Protein AF-A0A662UDJ5-F1 (afdb_monomer)

Secondary structure (DSSP, 8-state):
--HHHHHHHHHHHHHHHHTTSB-TTS-B-HHHHHHHHHHHTTSHHHHHHHHHHHHHHSHHHHHHTT-

Sequence (67 aa):
MTREEFEKIVSARDRLKSLGILRDDGTIDYSLALEILAIAKDDEYLKNAILRFVVQEFREDLKKMRG

Solvent-accessible surface area (backbone atoms only — not comparable to full-atom values): 3885 Å² total; per-residue (Å²): 135,53,72,68,58,50,54,53,51,52,55,51,50,54,51,34,36,77,71,58,43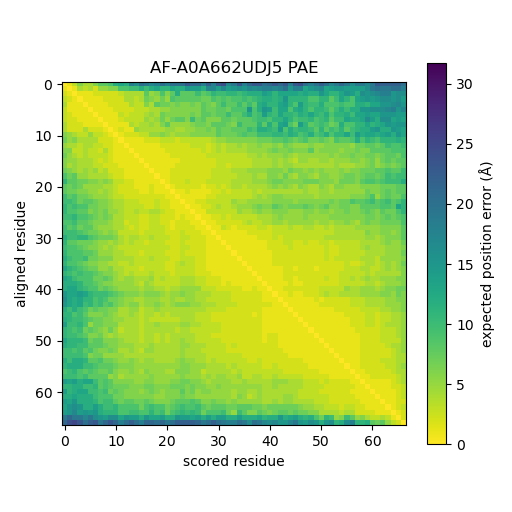,32,42,95,90,68,49,66,41,60,69,60,54,50,51,52,49,66,54,31,64,76,36,72,67,49,32,52,49,52,51,50,50,48,53,70,77,38,48,66,60,58,53,55,74,74,104

Mean predicted aligned error: 5.38 Å

Structure (mmCIF, N/CA/C/O backbone):
data_AF-A0A662UDJ5-F1
#
_entry.id   AF-A0A662UDJ5-F1
#
loop_
_atom_site.group_PDB
_atom_site.id
_atom_site.type_symbol
_atom_site.label_atom_id
_atom_site.label_alt_id
_atom_site.label_comp_id
_atom_site.label_asym_id
_atom_site.label_entity_id
_atom_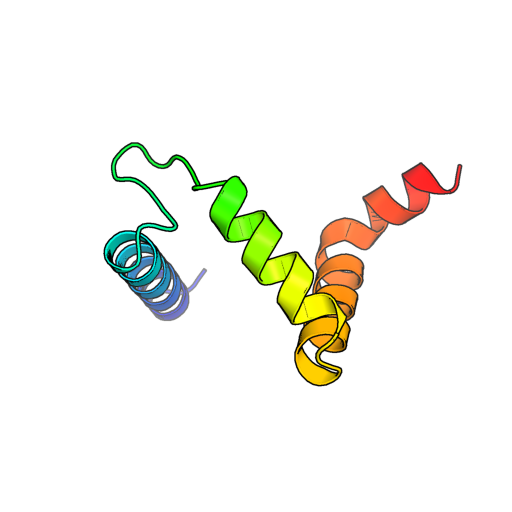site.label_seq_id
_atom_site.pdbx_PDB_ins_code
_atom_site.Cartn_x
_atom_site.Cartn_y
_atom_site.Cartn_z
_atom_site.occupancy
_atom_site.B_iso_or_equiv
_atom_site.auth_seq_id
_atom_site.auth_comp_id
_atom_site.auth_asym_id
_atom_site.auth_atom_id
_atom_site.pdbx_PDB_model_num
ATOM 1 N N . MET A 1 1 ? 0.223 17.607 12.013 1.00 58.88 1 MET A N 1
ATOM 2 C CA . MET A 1 1 ? -0.424 16.301 12.211 1.00 58.88 1 MET A CA 1
ATOM 3 C C . MET A 1 1 ? -1.312 16.398 13.438 1.00 58.88 1 MET A C 1
ATOM 5 O O . MET A 1 1 ? -0.826 16.809 14.488 1.00 58.88 1 MET A O 1
ATOM 9 N N . THR A 1 2 ? -2.603 16.131 13.294 1.00 89.06 2 THR A N 1
ATOM 10 C CA . THR A 1 2 ? -3.575 16.146 14.396 1.00 89.06 2 THR A CA 1
ATOM 11 C C . THR A 1 2 ? -3.587 14.793 15.119 1.00 89.06 2 THR A C 1
ATOM 13 O O . THR A 1 2 ? -3.108 13.789 14.590 1.00 89.06 2 THR A O 1
ATOM 16 N N . ARG A 1 3 ? -4.133 14.738 16.342 1.00 83.81 3 ARG A N 1
ATOM 17 C CA . ARG A 1 3 ? -4.295 13.478 17.094 1.00 83.81 3 ARG A CA 1
ATOM 18 C C . ARG A 1 3 ? -5.121 12.447 16.319 1.00 83.81 3 ARG A C 1
ATOM 20 O O . ARG A 1 3 ? -4.787 11.270 16.314 1.00 83.81 3 ARG A O 1
ATOM 27 N N . GLU A 1 4 ? -6.154 12.908 15.624 1.00 87.44 4 GLU A N 1
ATOM 28 C CA . GLU A 1 4 ? -7.033 12.059 14.823 1.00 87.44 4 GLU A CA 1
ATOM 29 C C . GLU A 1 4 ? -6.306 11.463 13.605 1.00 87.44 4 GLU A C 1
ATOM 31 O O . GLU A 1 4 ? -6.480 10.289 13.287 1.00 87.44 4 GLU A O 1
ATOM 36 N N . GLU A 1 5 ? -5.441 12.240 12.944 1.00 78.50 5 GLU A N 1
ATOM 37 C CA . GLU A 1 5 ? -4.576 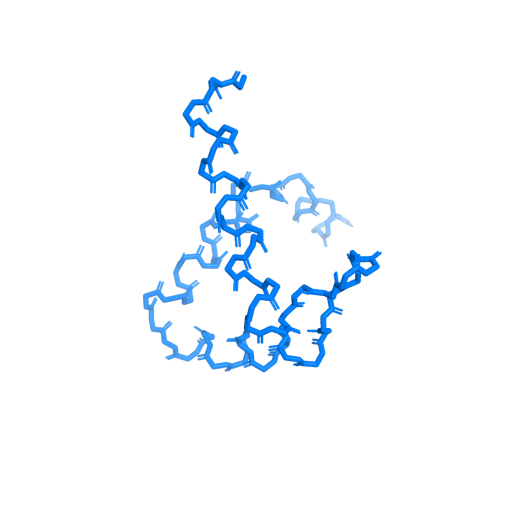11.736 11.867 1.00 78.50 5 GLU A CA 1
ATOM 38 C C . GLU A 1 5 ? -3.596 10.677 12.384 1.00 78.50 5 GLU A C 1
ATOM 40 O O . GLU A 1 5 ? -3.407 9.648 11.737 1.00 78.50 5 GLU A O 1
ATOM 45 N N . PHE A 1 6 ? -3.017 10.886 13.571 1.00 77.19 6 PHE A N 1
ATOM 46 C CA . PHE A 1 6 ? -2.137 9.901 14.200 1.00 77.19 6 PHE A CA 1
ATOM 47 C C . PHE A 1 6 ? -2.869 8.589 14.509 1.00 77.19 6 PHE A C 1
ATOM 49 O O . PHE A 1 6 ? -2.393 7.519 14.139 1.00 77.19 6 PHE A O 1
ATOM 56 N N . GLU A 1 7 ? -4.042 8.658 15.141 1.00 82.81 7 GLU A N 1
ATOM 57 C CA . GLU A 1 7 ? -4.851 7.481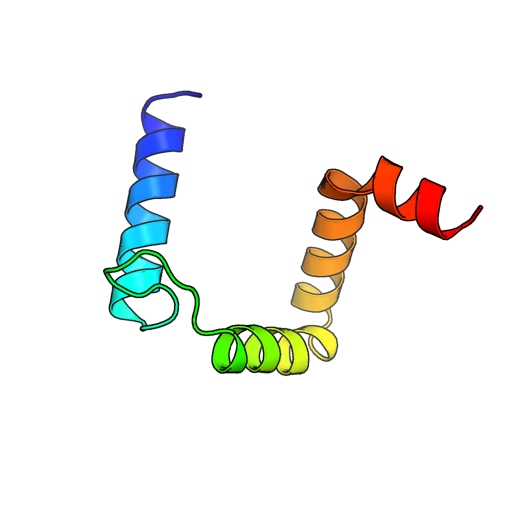 15.490 1.00 82.81 7 GLU A CA 1
ATOM 58 C C . GLU A 1 7 ? -5.304 6.708 14.232 1.00 82.81 7 GLU A C 1
ATOM 60 O O . GLU A 1 7 ? -5.265 5.472 14.204 1.00 82.81 7 GLU A O 1
ATOM 65 N N . LYS A 1 8 ? -5.637 7.412 13.139 1.00 86.62 8 LYS A N 1
ATOM 66 C CA . LYS A 1 8 ? -5.915 6.797 11.826 1.00 86.62 8 LYS A CA 1
ATOM 67 C C . LYS A 1 8 ? -4.695 6.077 11.246 1.00 86.62 8 LYS A C 1
ATOM 69 O O . LYS A 1 8 ? -4.831 4.974 10.722 1.00 86.62 8 LYS A O 1
ATOM 74 N N . ILE A 1 9 ? -3.503 6.656 11.365 1.00 80.06 9 ILE A N 1
ATOM 75 C CA . ILE A 1 9 ? -2.264 6.021 10.891 1.00 80.06 9 ILE A CA 1
ATOM 76 C C . ILE A 1 9 ? -1.935 4.775 11.724 1.00 80.06 9 ILE A C 1
ATOM 78 O O . ILE A 1 9 ? -1.615 3.730 11.155 1.00 80.06 9 ILE A O 1
ATOM 82 N N . VAL A 1 10 ? -2.039 4.853 13.055 1.00 79.06 10 VAL A N 1
ATOM 83 C CA . VAL A 1 10 ? -1.764 3.717 13.954 1.00 79.06 10 VAL A CA 1
ATOM 84 C C . VAL A 1 10 ? -2.735 2.568 13.684 1.00 79.06 10 VAL A C 1
ATOM 86 O O . VAL A 1 10 ? -2.296 1.442 13.463 1.00 79.06 10 VAL A O 1
ATOM 89 N N . SER A 1 11 ? -4.035 2.857 13.586 1.00 88.38 11 SER A N 1
ATOM 90 C CA . SER A 1 11 ? -5.047 1.836 13.276 1.00 88.38 11 SER A CA 1
ATOM 91 C C . SER A 1 11 ? -4.848 1.190 11.900 1.00 88.38 11 SER A C 1
ATOM 93 O O . SER A 1 11 ? -5.005 -0.025 11.760 1.00 88.38 11 SER A O 1
ATOM 95 N N . ALA A 1 12 ? -4.443 1.961 10.886 1.00 89.44 12 ALA A N 1
ATOM 96 C CA . ALA A 1 12 ? -4.082 1.409 9.583 1.00 89.44 12 ALA A CA 1
ATOM 97 C C . ALA A 1 12 ? -2.864 0.478 9.684 1.00 89.44 12 ALA A C 1
ATOM 99 O O . ALA A 1 12 ? -2.865 -0.608 9.105 1.00 89.44 12 ALA A O 1
ATOM 100 N N . ARG A 1 13 ? -1.846 0.868 10.458 1.00 90.06 13 ARG A N 1
ATOM 101 C CA . ARG A 1 13 ? -0.625 0.081 10.655 1.00 90.06 13 ARG A CA 1
ATOM 102 C C . ARG A 1 13 ? -0.909 -1.251 11.349 1.00 90.06 13 ARG A C 1
ATOM 104 O O . ARG A 1 13 ? -0.430 -2.281 10.883 1.00 90.06 13 ARG A O 1
ATOM 111 N N . ASP A 1 14 ? -1.722 -1.244 12.399 1.00 92.31 14 ASP A N 1
ATOM 112 C CA . ASP A 1 14 ? -2.100 -2.461 13.126 1.00 92.31 14 ASP A CA 1
ATOM 113 C C . ASP A 1 14 ? -2.944 -3.404 12.261 1.00 92.31 14 ASP A C 1
ATOM 115 O O . ASP A 1 14 ? -2.753 -4.620 12.288 1.00 92.31 14 ASP A O 1
ATOM 119 N N . ARG A 1 15 ? -3.819 -2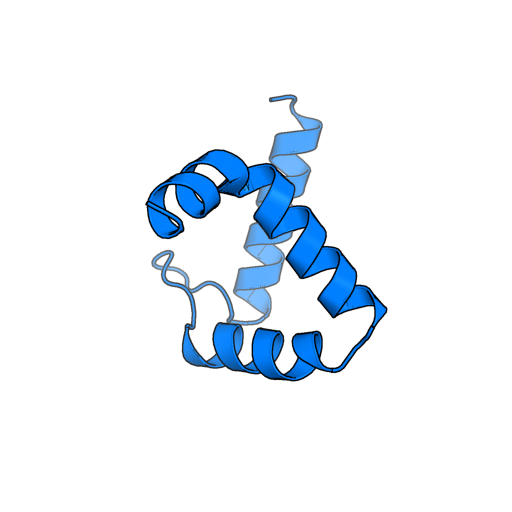.853 11.411 1.00 92.19 15 ARG A N 1
ATOM 120 C CA . ARG A 1 15 ? -4.567 -3.645 10.428 1.00 92.19 15 ARG A CA 1
ATOM 121 C C . ARG A 1 15 ? -3.656 -4.277 9.374 1.00 92.19 15 ARG A C 1
ATOM 123 O O . ARG A 1 15 ? -3.864 -5.423 8.993 1.00 92.19 15 ARG A O 1
ATOM 130 N N . LEU A 1 16 ? -2.648 -3.557 8.889 1.00 91.75 16 LEU A N 1
ATOM 131 C CA . LEU A 1 16 ? -1.679 -4.118 7.942 1.00 91.75 16 LEU A CA 1
ATOM 132 C C . LEU A 1 16 ? -0.826 -5.216 8.589 1.00 91.75 16 LEU A C 1
ATOM 134 O O . LEU A 1 16 ? -0.486 -6.185 7.911 1.00 91.75 16 LEU A O 1
ATOM 138 N N . LYS A 1 17 ? -0.535 -5.100 9.892 1.00 92.00 17 LYS A N 1
ATOM 139 C CA . LYS A 1 17 ? 0.118 -6.167 10.660 1.00 92.00 17 LYS A CA 1
ATOM 140 C C . LYS A 1 17 ? -0.744 -7.411 10.792 1.00 92.00 17 LYS A C 1
ATOM 142 O O . LYS A 1 17 ? -0.263 -8.507 10.529 1.00 92.00 17 LYS A O 1
ATOM 147 N N . SER A 1 18 ? -2.024 -7.261 11.138 1.00 90.50 18 SER A N 1
ATOM 148 C CA . SER A 1 18 ? -2.924 -8.414 11.280 1.00 90.50 18 SER A CA 1
ATOM 149 C C . SER A 1 18 ? -3.174 -9.154 9.962 1.00 90.50 18 SER A C 1
ATOM 151 O O . SER A 1 18 ? -3.451 -10.350 9.978 1.00 90.50 18 SER A O 1
ATOM 153 N N . LEU A 1 19 ? -3.032 -8.465 8.826 1.00 87.50 19 LEU A N 1
ATOM 154 C CA . LEU A 1 19 ? -3.081 -9.052 7.484 1.00 87.50 19 LEU A CA 1
ATOM 155 C C . LEU A 1 19 ? -1.734 -9.633 7.013 1.00 87.50 19 LEU A C 1
ATOM 157 O O . LEU A 1 19 ? -1.668 -10.177 5.915 1.00 87.50 19 LEU A O 1
ATOM 161 N N . GLY A 1 20 ? -0.661 -9.501 7.799 1.00 85.50 20 GLY A N 1
ATOM 162 C CA . GLY A 1 20 ? 0.682 -9.977 7.449 1.00 85.50 20 GLY A CA 1
ATOM 163 C C . GLY A 1 20 ? 1.416 -9.135 6.399 1.00 85.50 20 GLY A C 1
ATOM 164 O O . GLY A 1 20 ? 2.514 -9.501 5.989 1.00 85.50 20 GLY A O 1
ATOM 165 N N . ILE A 1 21 ? 0.846 -8.000 5.976 1.00 90.00 21 ILE A N 1
ATOM 166 C CA . ILE A 1 21 ? 1.451 -7.090 4.988 1.00 90.00 21 ILE A CA 1
ATOM 167 C C . ILE A 1 21 ? 2.622 -6.326 5.613 1.00 90.00 21 ILE A C 1
ATOM 169 O O . ILE A 1 21 ? 3.648 -6.115 4.969 1.00 90.00 21 ILE A O 1
ATOM 173 N N . LEU A 1 22 ? 2.463 -5.911 6.872 1.00 93.44 22 LEU A N 1
ATOM 174 C CA . LEU A 1 22 ? 3.519 -5.306 7.674 1.00 93.44 22 LEU A CA 1
ATOM 175 C C . LEU A 1 22 ? 3.958 -6.300 8.749 1.00 93.44 22 LEU A C 1
ATOM 177 O O . LEU A 1 22 ? 3.145 -6.750 9.547 1.00 93.44 22 LEU A O 1
ATOM 181 N N . ARG A 1 23 ? 5.242 -6.627 8.802 1.00 90.31 23 ARG A N 1
ATOM 182 C CA . ARG A 1 23 ? 5.797 -7.529 9.812 1.00 90.31 23 ARG A CA 1
ATOM 183 C C . ARG A 1 23 ? 6.114 -6.774 11.102 1.00 90.31 23 ARG A C 1
ATOM 185 O O . ARG A 1 23 ? 6.190 -5.541 11.129 1.00 90.31 23 ARG A O 1
ATOM 192 N N . ASP A 1 24 ? 6.300 -7.516 12.189 1.00 88.12 24 ASP A N 1
ATOM 193 C CA . ASP A 1 24 ? 6.565 -6.934 13.511 1.00 88.12 24 ASP A CA 1
ATOM 194 C C . ASP A 1 24 ? 7.883 -6.155 13.577 1.00 88.12 24 ASP A C 1
ATOM 196 O O . ASP A 1 24 ? 7.970 -5.155 14.292 1.00 88.12 24 ASP A O 1
ATOM 200 N N . ASP A 1 25 ? 8.868 -6.550 12.770 1.00 90.75 25 ASP A N 1
ATOM 201 C CA . ASP A 1 25 ? 10.144 -5.847 12.591 1.00 90.75 25 ASP A CA 1
ATOM 202 C C . ASP A 1 25 ? 10.032 -4.584 11.711 1.00 90.75 25 ASP A C 1
ATOM 204 O O . ASP A 1 25 ? 11.012 -3.869 11.508 1.00 90.75 25 ASP A O 1
ATOM 208 N N . GLY A 1 26 ? 8.832 -4.275 11.210 1.00 87.38 26 GLY A N 1
ATOM 209 C CA . GLY A 1 26 ? 8.560 -3.127 10.351 1.00 87.38 26 GLY A CA 1
ATOM 210 C C . GLY A 1 26 ? 8.833 -3.366 8.867 1.00 87.38 26 GLY A C 1
ATOM 211 O O . GLY A 1 26 ? 8.641 -2.437 8.081 1.00 87.38 26 GLY A O 1
ATOM 212 N N . THR A 1 27 ? 9.242 -4.573 8.469 1.00 93.00 27 THR A N 1
ATOM 213 C CA . THR A 1 27 ? 9.413 -4.923 7.055 1.00 93.00 27 THR A CA 1
ATOM 214 C C . THR A 1 27 ? 8.064 -5.133 6.367 1.00 93.00 27 THR A C 1
ATOM 216 O O . THR A 1 27 ? 7.085 -5.553 6.984 1.00 93.00 27 THR A O 1
ATOM 219 N N . ILE A 1 28 ? 7.995 -4.813 5.076 1.00 93.19 28 ILE A N 1
ATOM 220 C CA . ILE A 1 28 ? 6.804 -5.032 4.250 1.00 93.19 28 ILE A CA 1
ATOM 221 C C . ILE A 1 28 ? 6.981 -6.340 3.484 1.00 93.19 28 ILE A C 1
ATOM 223 O O . ILE A 1 28 ? 8.060 -6.609 2.952 1.00 93.19 28 ILE A O 1
ATOM 227 N N . ASP A 1 29 ? 5.918 -7.136 3.390 1.00 91.75 29 ASP A N 1
ATOM 228 C CA . ASP A 1 29 ? 5.888 -8.263 2.463 1.00 91.75 29 ASP A CA 1
ATOM 229 C C . ASP A 1 29 ? 5.792 -7.752 1.017 1.00 91.75 29 ASP A C 1
ATOM 231 O O . ASP A 1 29 ? 4.718 -7.427 0.505 1.00 91.75 29 ASP A O 1
ATOM 235 N N . TYR A 1 30 ? 6.951 -7.612 0.371 1.00 90.31 30 TYR A N 1
ATOM 236 C CA . TYR A 1 30 ? 7.043 -7.071 -0.984 1.00 90.31 30 TYR A CA 1
ATOM 237 C C . TYR A 1 30 ? 6.331 -7.935 -2.022 1.00 90.31 30 TYR A C 1
ATOM 239 O O . TYR A 1 30 ? 5.766 -7.385 -2.964 1.00 90.31 30 TYR A O 1
ATOM 247 N N . SER A 1 31 ? 6.329 -9.259 -1.854 1.00 91.75 31 SER A N 1
ATOM 248 C CA . SER A 1 31 ? 5.635 -10.165 -2.771 1.00 91.75 31 SER A CA 1
ATOM 249 C C . SER A 1 31 ? 4.139 -9.875 -2.754 1.00 91.75 31 SER A C 1
ATOM 251 O O . SER A 1 31 ? 3.551 -9.599 -3.799 1.00 91.75 31 SER A O 1
ATOM 253 N N . LEU A 1 32 ? 3.550 -9.813 -1.558 1.00 89.75 32 LEU A N 1
ATOM 254 C CA . LEU A 1 32 ? 2.133 -9.502 -1.396 1.00 89.75 32 LEU A CA 1
ATOM 255 C C . LEU A 1 32 ? 1.795 -8.077 -1.861 1.00 89.75 32 LEU A C 1
ATOM 257 O O . LEU A 1 32 ? 0.776 -7.857 -2.515 1.00 89.75 32 LEU A O 1
ATOM 261 N N . ALA A 1 33 ? 2.656 -7.098 -1.575 1.00 89.75 33 ALA A N 1
ATOM 262 C CA . ALA A 1 33 ? 2.463 -5.728 -2.048 1.00 89.75 33 ALA A CA 1
ATOM 263 C C . ALA A 1 33 ? 2.441 -5.644 -3.588 1.00 89.75 33 ALA A C 1
ATOM 265 O O . ALA A 1 33 ? 1.604 -4.940 -4.158 1.00 89.75 33 ALA A O 1
ATOM 266 N N . LEU A 1 34 ? 3.325 -6.381 -4.269 1.00 92.62 34 LEU A N 1
ATOM 267 C CA . LEU A 1 34 ? 3.363 -6.446 -5.731 1.00 92.62 34 LEU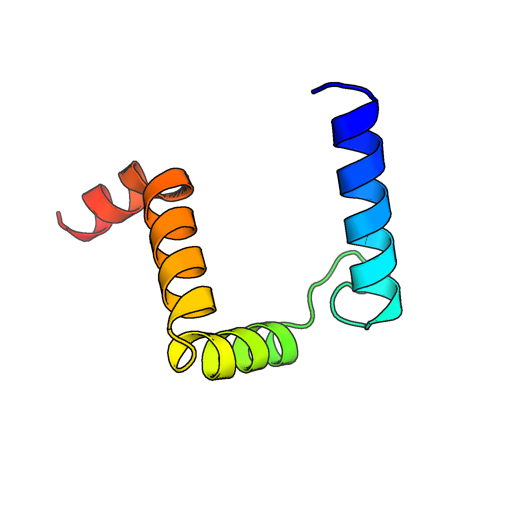 A CA 1
ATOM 268 C C . LEU A 1 34 ? 2.143 -7.168 -6.311 1.00 92.62 34 LEU A C 1
ATOM 270 O O . LEU A 1 34 ? 1.600 -6.707 -7.315 1.00 92.62 34 LEU A O 1
ATOM 274 N N . GLU A 1 35 ? 1.673 -8.244 -5.680 1.00 93.56 35 GLU A N 1
ATOM 275 C CA . GLU A 1 35 ? 0.439 -8.932 -6.081 1.00 93.56 35 GLU A CA 1
ATOM 276 C C . GLU A 1 35 ? -0.782 -8.007 -5.991 1.00 93.56 35 GLU A C 1
ATOM 278 O O . GLU A 1 35 ? -1.571 -7.927 -6.936 1.00 93.56 35 GLU A O 1
ATOM 283 N N . ILE A 1 36 ? -0.903 -7.233 -4.906 1.00 92.00 36 ILE A N 1
ATOM 284 C CA . ILE A 1 36 ? -1.971 -6.235 -4.751 1.00 92.00 36 ILE A CA 1
ATOM 285 C C . ILE A 1 36 ? -1.922 -5.212 -5.892 1.00 92.00 36 ILE A C 1
ATOM 287 O O . ILE A 1 36 ? -2.957 -4.912 -6.486 1.00 92.00 36 ILE A O 1
ATOM 291 N N . LEU A 1 37 ? -0.737 -4.699 -6.238 1.00 94.06 37 LEU A N 1
ATOM 292 C CA . LEU A 1 37 ? -0.579 -3.762 -7.356 1.00 94.06 37 LEU A CA 1
ATOM 293 C C . LEU A 1 37 ? -0.928 -4.402 -8.708 1.00 94.06 37 LEU A C 1
ATOM 295 O O . LEU A 1 37 ? -1.548 -3.753 -9.554 1.00 94.06 37 LEU A O 1
ATOM 299 N N . ALA A 1 38 ? -0.559 -5.668 -8.911 1.00 95.50 38 ALA A N 1
ATOM 300 C CA . ALA A 1 38 ? -0.848 -6.412 -10.133 1.00 95.50 38 ALA A CA 1
ATOM 301 C C . ALA A 1 38 ? -2.350 -6.658 -10.338 1.00 95.50 38 ALA A C 1
ATOM 303 O O . ALA A 1 38 ? -2.803 -6.689 -11.479 1.00 95.50 38 ALA A O 1
ATOM 304 N N . ILE A 1 39 ? -3.121 -6.783 -9.257 1.00 94.88 39 ILE A N 1
ATOM 305 C CA . ILE A 1 39 ? -4.587 -6.841 -9.314 1.00 94.88 39 ILE A CA 1
ATOM 306 C C . ILE A 1 39 ? -5.160 -5.430 -9.513 1.00 94.88 39 ILE A C 1
ATOM 308 O O . ILE A 1 39 ? -5.999 -5.201 -10.381 1.00 94.88 39 ILE A O 1
ATOM 312 N N . ALA A 1 40 ? -4.665 -4.456 -8.746 1.00 95.06 40 ALA A N 1
ATOM 313 C CA . ALA A 1 40 ? -5.164 -3.084 -8.749 1.00 95.06 40 ALA A CA 1
ATOM 314 C C . ALA A 1 40 ? -4.998 -2.363 -10.096 1.00 95.06 40 ALA A C 1
ATOM 316 O O . ALA A 1 40 ? -5.789 -1.476 -10.407 1.00 95.06 40 ALA A O 1
ATOM 317 N N . LYS A 1 41 ? -3.994 -2.720 -10.910 1.00 92.19 41 LYS A N 1
ATOM 318 C CA . LYS A 1 41 ? -3.789 -2.103 -12.235 1.00 92.19 41 LYS A CA 1
ATOM 319 C C . LYS A 1 41 ? -4.919 -2.392 -13.234 1.00 92.19 41 LYS A C 1
ATOM 321 O O . LYS A 1 41 ? -5.073 -1.613 -14.176 1.00 92.19 41 LYS A O 1
ATOM 326 N N . ASP A 1 42 ? -5.657 -3.489 -13.054 1.00 94.19 42 ASP A N 1
ATOM 327 C CA . ASP A 1 42 ? -6.727 -3.918 -13.965 1.00 94.19 42 ASP A CA 1
ATOM 328 C C . ASP A 1 42 ? -8.117 -3.468 -13.481 1.00 94.19 42 ASP A C 1
ATOM 330 O O . ASP A 1 42 ? -9.070 -3.465 -14.257 1.00 94.19 42 ASP A O 1
ATOM 334 N N . ASP A 1 43 ? -8.223 -3.010 -12.231 1.00 97.06 43 ASP A N 1
ATOM 335 C CA . ASP A 1 43 ? -9.415 -2.364 -11.682 1.00 97.06 43 ASP A CA 1
ATOM 336 C C . ASP A 1 43 ? -9.382 -0.851 -11.958 1.00 97.06 43 ASP A C 1
ATOM 338 O O . ASP A 1 43 ? -8.446 -0.150 -11.571 1.00 97.06 43 ASP A O 1
ATOM 342 N N . GLU A 1 44 ? -10.402 -0.315 -12.630 1.00 96.06 44 GLU A N 1
ATOM 343 C CA . GLU A 1 44 ? -10.408 1.087 -13.066 1.00 96.06 44 GLU A CA 1
ATOM 344 C C . GLU A 1 44 ? -10.362 2.080 -11.893 1.00 96.06 44 GLU A C 1
ATOM 346 O O . GLU A 1 44 ? -9.692 3.117 -11.970 1.00 96.06 44 GLU A O 1
ATOM 351 N N . TYR A 1 45 ? -11.040 1.770 -10.787 1.00 96.25 45 TYR A N 1
ATOM 352 C CA . TYR A 1 45 ? -11.065 2.644 -9.621 1.00 96.25 45 TYR A CA 1
ATOM 353 C C . TYR A 1 45 ? -9.695 2.680 -8.937 1.00 96.25 45 TYR A C 1
ATOM 355 O O . TYR A 1 45 ? -9.149 3.766 -8.698 1.00 96.25 45 TYR A O 1
ATOM 363 N N . LEU A 1 46 ? -9.117 1.511 -8.657 1.00 95.12 46 LEU A N 1
ATOM 364 C CA . LEU A 1 46 ? -7.824 1.396 -7.985 1.00 95.12 46 LEU A CA 1
ATOM 365 C C . LEU A 1 46 ? -6.683 1.906 -8.860 1.00 95.12 46 LEU A C 1
ATOM 367 O O . LEU A 1 46 ? -5.833 2.653 -8.372 1.00 95.12 46 LEU A O 1
ATOM 371 N N . LYS A 1 47 ? -6.702 1.609 -10.160 1.00 95.94 47 LYS A N 1
ATOM 372 C CA . LYS A 1 47 ? -5.764 2.178 -11.130 1.00 95.94 47 LYS A CA 1
ATOM 373 C C . LYS A 1 47 ? -5.772 3.704 -11.076 1.00 95.94 47 LYS A C 1
ATOM 375 O 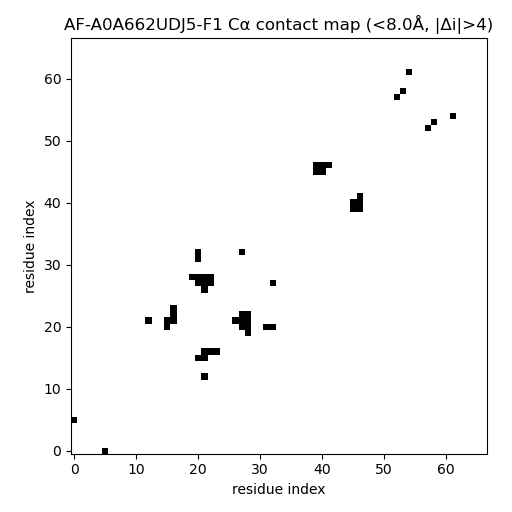O . LYS A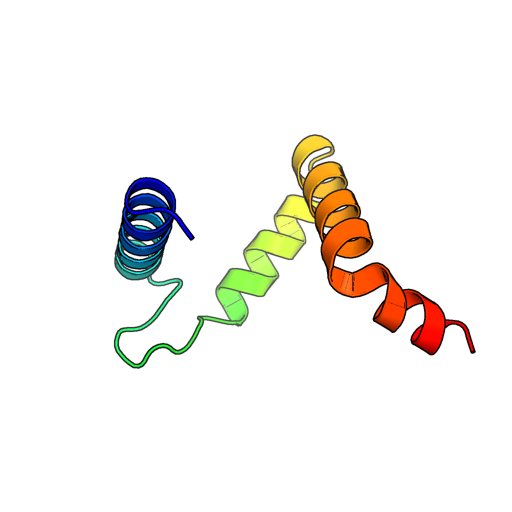 1 47 ? -4.716 4.327 -10.972 1.00 95.94 47 LYS A O 1
ATOM 380 N N . ASN A 1 48 ? -6.954 4.320 -11.097 1.00 96.56 48 ASN A N 1
ATOM 381 C CA . ASN A 1 48 ? -7.077 5.773 -11.007 1.00 96.56 48 ASN A CA 1
ATOM 382 C C . ASN A 1 48 ? -6.605 6.318 -9.649 1.00 96.56 48 ASN A C 1
ATOM 384 O O . ASN A 1 48 ? -6.011 7.398 -9.597 1.00 96.56 48 ASN A O 1
ATOM 388 N N . ALA A 1 49 ? -6.834 5.590 -8.553 1.00 96.00 49 ALA A N 1
ATOM 389 C CA . ALA A 1 49 ? -6.320 5.958 -7.236 1.00 96.00 49 ALA A CA 1
ATOM 390 C C . ALA A 1 49 ? -4.782 5.928 -7.190 1.00 96.00 49 ALA A C 1
ATOM 392 O O . ALA A 1 49 ? -4.179 6.898 -6.732 1.00 96.00 49 ALA A O 1
ATOM 393 N N . ILE A 1 50 ? -4.156 4.880 -7.735 1.00 94.88 50 ILE A N 1
ATOM 394 C CA . ILE A 1 50 ? -2.696 4.755 -7.842 1.00 94.88 50 ILE A CA 1
ATOM 395 C C . ILE A 1 50 ? -2.119 5.912 -8.661 1.00 94.88 50 ILE A C 1
ATOM 397 O O . ILE A 1 50 ? -1.180 6.564 -8.217 1.00 94.88 50 ILE A O 1
ATOM 401 N N . LEU A 1 51 ? -2.693 6.216 -9.829 1.00 94.31 51 LEU A N 1
ATOM 402 C CA . LEU A 1 51 ? -2.207 7.308 -10.679 1.00 94.31 51 LEU A CA 1
ATOM 403 C C . LEU A 1 51 ? -2.288 8.668 -9.977 1.00 94.31 51 LEU A C 1
ATOM 405 O O . LEU A 1 51 ? -1.333 9.442 -10.036 1.00 94.31 51 LEU A O 1
ATOM 409 N N . ARG A 1 52 ? -3.401 8.956 -9.286 1.00 95.19 52 ARG A N 1
ATOM 410 C CA . ARG A 1 52 ? -3.541 10.196 -8.507 1.00 95.19 52 ARG A CA 1
ATOM 411 C C . ARG A 1 52 ? -2.502 10.280 -7.398 1.00 95.19 52 ARG A C 1
ATOM 413 O O . ARG A 1 52 ? -1.841 11.307 -7.297 1.00 95.19 52 ARG A O 1
ATOM 420 N N . PHE A 1 53 ? -2.334 9.205 -6.632 1.00 94.75 53 PHE A N 1
ATOM 421 C CA . PHE A 1 53 ? -1.329 9.128 -5.575 1.00 94.75 53 PHE A CA 1
ATOM 422 C C . PHE A 1 53 ? 0.077 9.381 -6.129 1.00 94.75 53 PHE A C 1
ATOM 424 O O . PHE A 1 53 ? 0.797 10.239 -5.629 1.00 94.75 53 PHE A O 1
ATOM 431 N N . VAL A 1 54 ? 0.439 8.713 -7.228 1.00 94.25 54 VAL A N 1
ATOM 432 C CA . VAL A 1 54 ? 1.757 8.861 -7.852 1.00 94.25 54 VAL A CA 1
ATOM 433 C C . VAL A 1 54 ? 2.008 10.301 -8.317 1.00 94.25 54 VAL A C 1
ATOM 435 O O . VAL A 1 54 ? 3.074 10.857 -8.0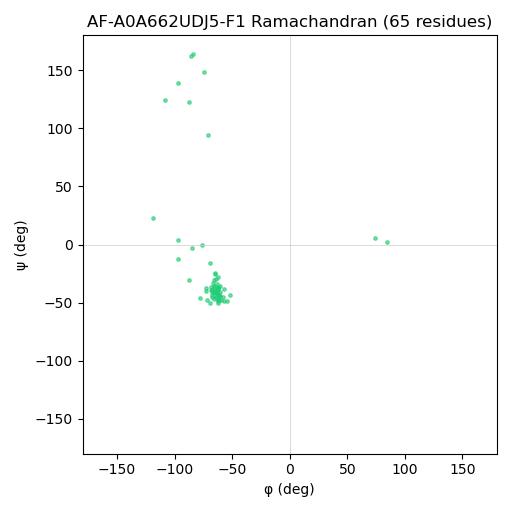68 1.00 94.25 54 VAL A O 1
ATOM 438 N N . VAL A 1 55 ? 1.024 10.940 -8.954 1.00 92.88 55 VAL A N 1
ATOM 439 C CA . VAL A 1 55 ? 1.144 12.335 -9.411 1.00 92.88 55 VAL A CA 1
ATOM 440 C C . VAL A 1 55 ? 1.209 13.324 -8.247 1.00 92.88 55 VAL A C 1
ATOM 442 O O . VAL A 1 55 ? 1.914 14.326 -8.357 1.00 92.88 55 VAL A O 1
ATOM 445 N N . GLN A 1 56 ? 0.468 13.080 -7.165 1.00 93.62 56 GLN A N 1
ATOM 446 C CA . GLN A 1 56 ? 0.431 13.964 -5.999 1.00 93.62 56 GLN A CA 1
ATOM 447 C C . GLN A 1 56 ? 1.727 13.890 -5.192 1.00 93.62 56 GLN A C 1
ATOM 449 O O . GLN A 1 56 ? 2.317 14.930 -4.907 1.00 93.62 56 GLN A O 1
ATOM 454 N N . GLU A 1 57 ? 2.199 12.680 -4.897 1.00 95.19 57 GLU A N 1
ATOM 455 C CA . GLU A 1 57 ? 3.330 12.473 -3.990 1.00 95.19 57 GLU A CA 1
ATOM 456 C C . GLU A 1 57 ? 4.692 12.519 -4.700 1.00 95.19 57 GLU A C 1
ATOM 458 O O . GLU A 1 57 ? 5.674 12.964 -4.115 1.00 95.19 57 GLU A O 1
ATOM 463 N N . PHE A 1 58 ? 4.768 12.119 -5.976 1.00 94.44 58 PHE A N 1
ATOM 464 C CA . PHE A 1 58 ? 6.046 11.925 -6.687 1.00 94.44 58 PHE A CA 1
ATOM 465 C C . PHE A 1 58 ? 6.212 12.836 -7.905 1.00 94.44 58 PHE A C 1
ATOM 467 O O . PHE A 1 58 ? 6.975 12.535 -8.825 1.00 94.44 58 PHE A O 1
ATOM 474 N N . ARG A 1 59 ? 5.506 13.974 -7.952 1.00 92.19 59 ARG A N 1
ATOM 475 C CA . ARG A 1 59 ? 5.534 14.887 -9.110 1.00 92.19 59 ARG A CA 1
ATOM 476 C C . ARG A 1 59 ? 6.950 15.272 -9.542 1.00 92.19 59 ARG A C 1
ATOM 478 O O . ARG A 1 59 ? 7.231 15.321 -10.738 1.00 92.19 59 ARG A O 1
ATOM 485 N N . GLU A 1 60 ? 7.819 15.584 -8.585 1.00 92.88 60 GLU A N 1
ATOM 486 C CA . GLU A 1 60 ? 9.191 16.010 -8.871 1.00 92.88 60 GLU A CA 1
ATOM 487 C C . GLU A 1 60 ? 10.069 14.848 -9.340 1.00 92.88 60 GLU A C 1
ATOM 489 O O . GLU A 1 60 ? 10.862 15.021 -10.264 1.00 92.88 60 GLU A O 1
ATOM 494 N N . ASP A 1 61 ? 9.887 13.651 -8.787 1.00 94.31 61 ASP A N 1
ATOM 495 C CA . ASP A 1 61 ? 10.601 12.454 -9.239 1.00 94.31 61 ASP A CA 1
ATOM 496 C C . ASP A 1 61 ? 10.198 12.079 -10.669 1.00 94.31 61 ASP A C 1
ATOM 498 O O . ASP A 1 61 ? 11.059 11.835 -11.514 1.00 94.31 61 ASP A O 1
ATOM 502 N N . LEU A 1 62 ? 8.906 12.171 -10.998 1.00 91.25 62 LEU A N 1
ATOM 503 C CA . LEU A 1 62 ? 8.409 11.972 -12.364 1.00 91.25 62 LEU A CA 1
ATOM 504 C C . LEU A 1 62 ? 9.002 12.977 -13.362 1.00 91.25 62 LEU A C 1
ATOM 506 O O . LEU A 1 62 ? 9.245 12.622 -14.516 1.00 91.25 62 LEU A O 1
ATOM 510 N N . LYS A 1 63 ? 9.235 14.231 -12.947 1.00 91.38 63 LYS A N 1
ATOM 511 C CA . LYS A 1 63 ? 9.912 15.230 -13.789 1.00 91.38 63 LYS A CA 1
ATOM 512 C C . LYS A 1 63 ? 11.373 14.862 -14.023 1.00 91.38 63 LYS A C 1
ATOM 514 O O . LYS A 1 63 ? 11.826 14.952 -15.159 1.00 91.38 63 LYS A O 1
ATOM 519 N N . LYS A 1 64 ? 12.088 14.426 -12.978 1.00 92.56 64 LYS A N 1
ATOM 520 C CA . LYS A 1 64 ? 13.494 13.997 -13.078 1.00 92.56 64 LYS A CA 1
ATOM 521 C C . LYS A 1 64 ? 13.661 12.784 -13.987 1.00 92.56 64 LYS A C 1
ATOM 523 O O . LYS A 1 64 ? 14.623 12.728 -14.729 1.00 92.56 64 LYS A O 1
ATOM 528 N N . MET A 1 65 ? 12.714 11.847 -13.974 1.00 91.62 65 MET A N 1
ATOM 529 C CA . MET A 1 65 ? 12.737 10.671 -14.857 1.00 91.62 65 MET A CA 1
ATOM 530 C C . MET A 1 65 ? 12.498 11.001 -16.338 1.00 91.62 65 MET A C 1
ATOM 532 O O . MET A 1 65 ? 12.727 10.154 -17.198 1.00 91.62 65 MET A O 1
ATOM 536 N N . ARG A 1 66 ? 11.979 12.197 -16.643 1.00 76.31 66 ARG A N 1
ATOM 537 C CA . ARG A 1 66 ? 11.732 12.678 -18.010 1.00 76.31 66 ARG A CA 1
ATOM 538 C C . ARG A 1 66 ? 12.858 13.573 -18.551 1.00 76.31 66 ARG A C 1
ATOM 540 O O . ARG A 1 66 ? 12.694 14.100 -19.651 1.00 76.31 66 ARG A O 1
ATOM 547 N N . GLY A 1 67 ? 13.941 13.753 -17.789 1.00 59.75 67 GLY A N 1
ATOM 548 C CA . GLY A 1 67 ? 15.148 14.501 -18.156 1.00 59.75 67 GLY A CA 1
ATOM 549 C C . GLY A 1 67 ? 16.359 13.594 -18.285 1.00 59.75 67 GLY A C 1
ATOM 550 O O . GLY A 1 67 ? 16.489 12.677 -17.446 1.00 59.75 67 GLY A O 1
#

Foldseek 3Di:
DDPVVVVVVVVVQVVCCVVVQADPVRDGPVVVVVVVVVVQCVPPVSVVVVVVCCCVPPVVVVVVVVD

Radius of gyration: 14.87 Å; Cα contacts (8 Å, |Δi|>4): 26; chains: 1; bounding box: 26×26×35 Å

pLDDT: mean 90.02, std 7.15, range [58.88, 97.06]

Nearest PDB structures (foldseek):
  5xkl-assembly1_A  TM=6.335E-01  e=1.384E+00  Mycobacterium tuberculosis H37Rv